Protein AF-A0A520IJJ7-F1 (afdb_monomer_lite)

Radius of gyration: 23.72 Å; chains: 1; bounding box: 60×52×57 Å

Secondary structure (DSSP, 8-state):
-PPPPPHHHHTHHHHHHHHHHHHHHHHHHHHHHHHHHHHHHHTTPPPPPHHHHHTSHHHHHHHHHHHHHHHHHHHHHHHHHHH---TT-SSSPPSSS--GGGSPP---TTS-HHHHH-HHHHHHHHTHHHHHH-

Structure (mmCIF, N/CA/C/O backbone):
data_AF-A0A520IJJ7-F1
#
_entry.id   AF-A0A520IJJ7-F1
#
loop_
_atom_site.group_PDB
_atom_site.id
_atom_site.type_symbol
_atom_site.label_atom_id
_atom_site.label_alt_id
_atom_site.label_comp_id
_atom_site.label_asym_id
_atom_site.label_entity_id
_atom_site.label_seq_id
_atom_site.pdbx_PDB_ins_code
_atom_site.Cartn_x
_atom_site.Cartn_y
_atom_site.Cartn_z
_atom_site.occupancy
_atom_site.B_iso_or_equiv
_atom_site.auth_seq_id
_atom_site.auth_comp_id
_atom_site.auth_asym_id
_atom_site.auth_atom_id
_atom_site.pdbx_PDB_model_num
ATOM 1 N N . MET A 1 1 ? -24.837 33.324 7.121 1.00 51.47 1 MET A N 1
ATOM 2 C CA . MET A 1 1 ? -24.875 32.307 6.044 1.00 51.47 1 MET A CA 1
ATOM 3 C C . MET A 1 1 ? -23.581 31.503 6.112 1.00 51.47 1 MET A C 1
ATOM 5 O O . MET A 1 1 ? -22.522 32.104 5.991 1.00 51.47 1 MET A O 1
ATOM 9 N N . ALA A 1 2 ? -23.630 30.195 6.382 1.00 66.31 2 ALA A N 1
ATOM 10 C CA . ALA A 1 2 ? -22.421 29.367 6.413 1.00 66.31 2 ALA A CA 1
ATOM 11 C C . ALA A 1 2 ? -21.872 29.191 4.986 1.00 66.31 2 ALA A C 1
ATOM 13 O O . ALA A 1 2 ? -22.605 28.798 4.077 1.00 66.31 2 ALA A O 1
ATOM 14 N N . LYS A 1 3 ? -20.593 29.512 4.775 1.00 73.62 3 LYS A N 1
ATOM 15 C CA . LYS A 1 3 ? -19.911 29.368 3.481 1.00 73.62 3 LYS A CA 1
ATOM 16 C C . LYS A 1 3 ? -19.822 27.874 3.139 1.00 73.62 3 LYS A C 1
ATOM 18 O O . LYS A 1 3 ? -19.185 27.124 3.874 1.00 73.62 3 LYS A O 1
ATOM 23 N N . LYS A 1 4 ? -20.462 27.425 2.049 1.00 74.06 4 LYS A N 1
ATOM 24 C CA . LYS A 1 4 ? -20.317 26.040 1.557 1.00 74.06 4 LYS A CA 1
ATOM 25 C C . LYS A 1 4 ? -18.844 25.788 1.229 1.00 74.06 4 LYS A C 1
ATOM 27 O O . LYS A 1 4 ? -18.257 26.527 0.439 1.00 74.06 4 LYS A O 1
ATOM 32 N N . SER A 1 5 ? -18.244 24.766 1.833 1.00 80.50 5 SER A N 1
ATOM 33 C CA . SER A 1 5 ? -16.877 24.366 1.507 1.00 80.50 5 SER A CA 1
ATOM 34 C C . SER A 1 5 ? -16.821 23.701 0.126 1.00 80.50 5 SER A C 1
ATOM 36 O O . SER A 1 5 ? -17.709 22.933 -0.251 1.00 80.50 5 SER A O 1
ATOM 38 N N . SER A 1 6 ? -15.782 24.028 -0.648 1.00 89.69 6 SER A N 1
ATOM 39 C CA . SER A 1 6 ? -15.537 23.455 -1.979 1.00 89.69 6 SER A CA 1
ATOM 40 C C . SER A 1 6 ? -15.275 21.945 -1.893 1.00 89.69 6 SER A C 1
ATOM 42 O O . SER A 1 6 ? -14.729 21.468 -0.897 1.00 89.69 6 SER A O 1
ATOM 44 N N . TYR A 1 7 ? -15.618 21.194 -2.946 1.00 92.25 7 TYR A N 1
ATOM 45 C CA . TYR A 1 7 ? -15.351 19.752 -3.049 1.00 92.25 7 TYR A CA 1
ATOM 46 C C . TYR A 1 7 ? -13.879 19.417 -2.766 1.00 92.25 7 TYR A C 1
ATOM 48 O O . TYR A 1 7 ? -13.597 18.510 -1.990 1.00 92.25 7 TYR A O 1
ATOM 56 N N . PHE A 1 8 ? -12.947 20.197 -3.317 1.00 91.88 8 PHE A N 1
ATOM 57 C CA . PHE A 1 8 ? -11.513 20.003 -3.090 1.00 91.88 8 PHE A CA 1
ATOM 58 C C . PHE A 1 8 ? -11.110 20.202 -1.630 1.00 91.88 8 PHE A C 1
ATOM 60 O O . PHE A 1 8 ? -10.271 19.467 -1.135 1.00 91.88 8 PHE A O 1
ATOM 67 N N . TYR A 1 9 ? -11.727 21.150 -0.920 1.00 92.75 9 TYR A N 1
ATOM 68 C CA . TYR A 1 9 ? -11.439 21.367 0.500 1.00 92.75 9 TYR A CA 1
ATOM 69 C C . TYR A 1 9 ? -11.982 20.227 1.366 1.00 92.75 9 TYR A C 1
ATOM 71 O O . TYR A 1 9 ? -11.328 19.799 2.308 1.00 92.75 9 TYR A O 1
ATOM 79 N N . ARG A 1 10 ? -13.169 19.709 1.029 1.00 94.38 10 ARG A N 1
ATOM 80 C CA . ARG A 1 10 ? -13.799 18.596 1.755 1.00 94.38 10 ARG A CA 1
ATOM 81 C C . ARG A 1 10 ? -13.076 17.265 1.563 1.00 94.38 10 ARG A C 1
ATOM 83 O O . ARG A 1 10 ? -13.136 16.432 2.455 1.00 94.38 10 ARG A O 1
ATOM 90 N N . ASN A 1 11 ? -12.420 17.077 0.419 1.00 94.94 11 ASN A N 1
ATOM 91 C CA . ASN A 1 11 ? -11.721 15.839 0.065 1.00 94.94 11 ASN A CA 1
ATOM 92 C C . ASN A 1 11 ? -10.195 16.017 0.006 1.00 94.94 11 ASN A C 1
ATOM 94 O O . ASN A 1 11 ? -9.499 15.155 -0.526 1.00 94.94 11 ASN A O 1
ATOM 98 N N . SER A 1 12 ? -9.667 17.132 0.519 1.00 95.00 12 SER A N 1
ATOM 99 C CA . SER A 1 12 ? -8.250 17.495 0.387 1.00 95.00 12 SER A CA 1
ATOM 100 C C . SER A 1 12 ? -7.332 16.428 0.969 1.00 95.00 12 SER A C 1
ATOM 102 O O . SER A 1 12 ? -6.353 16.067 0.329 1.00 95.00 12 SER A O 1
ATOM 104 N N . LEU A 1 13 ? -7.687 15.872 2.131 1.00 93.19 13 LEU A N 1
ATOM 105 C CA . LEU A 1 13 ? -6.919 14.821 2.793 1.00 93.19 13 LEU A CA 1
ATOM 106 C C . LEU A 1 13 ? -6.762 13.588 1.891 1.00 93.19 13 LEU A C 1
ATOM 108 O O . LEU A 1 13 ? -5.645 13.178 1.593 1.00 93.19 13 LEU A O 1
ATOM 112 N N . SER A 1 14 ? -7.874 13.044 1.391 1.00 95.25 14 SER A N 1
ATOM 113 C CA . SER A 1 14 ? -7.866 11.877 0.502 1.00 95.25 14 SER A CA 1
ATOM 114 C C . SER A 1 14 ? -7.142 12.156 -0.813 1.00 95.25 14 SER A C 1
ATOM 116 O O . SER A 1 14 ? -6.399 11.301 -1.289 1.00 95.25 14 SER A O 1
ATOM 118 N N . ILE A 1 15 ? -7.323 13.349 -1.388 1.00 96.94 15 ILE A N 1
ATOM 119 C CA . ILE A 1 15 ? -6.637 13.759 -2.620 1.00 96.94 15 ILE A CA 1
ATOM 120 C C . ILE A 1 15 ? -5.125 13.792 -2.400 1.00 96.94 15 ILE A C 1
ATOM 122 O O . ILE A 1 15 ? -4.389 13.226 -3.201 1.00 96.94 15 ILE A O 1
ATOM 126 N N . VAL A 1 16 ? -4.664 14.418 -1.314 1.00 97.81 16 VAL A N 1
ATOM 127 C CA . VAL A 1 16 ? -3.236 14.518 -0.993 1.00 97.81 16 VAL A CA 1
ATOM 128 C C . VAL A 1 16 ? -2.637 13.133 -0.769 1.00 97.81 16 VAL A C 1
ATOM 130 O O . VAL A 1 16 ? -1.625 12.820 -1.388 1.00 97.81 16 VAL A O 1
ATOM 133 N N . PHE A 1 17 ? -3.269 12.274 0.034 1.00 96.69 17 PHE A N 1
ATOM 134 C CA . PHE A 1 17 ? -2.758 10.920 0.267 1.00 96.69 17 PHE A CA 1
ATOM 135 C C . PHE A 1 17 ? -2.756 10.057 -0.997 1.00 96.69 17 PHE A C 1
ATOM 137 O O . PHE A 1 17 ? -1.781 9.355 -1.244 1.00 96.69 17 PHE A O 1
ATOM 144 N N . THR A 1 18 ? -3.792 10.148 -1.835 1.00 96.88 18 THR A N 1
ATOM 145 C CA . THR A 1 18 ? -3.831 9.420 -3.115 1.00 96.88 18 THR A CA 1
ATOM 146 C C . THR A 1 18 ? -2.744 9.922 -4.063 1.00 96.88 18 THR A C 1
ATOM 148 O O . THR A 1 18 ? -2.075 9.126 -4.712 1.00 96.88 18 THR A O 1
ATOM 151 N N . ALA A 1 19 ? -2.531 11.239 -4.130 1.00 97.81 19 ALA A N 1
ATOM 152 C CA . ALA A 1 19 ? -1.479 11.823 -4.952 1.00 97.81 19 ALA A CA 1
ATOM 153 C C . ALA A 1 19 ? -0.089 11.381 -4.478 1.00 97.81 19 ALA A C 1
ATOM 155 O O . ALA A 1 19 ? 0.715 10.942 -5.295 1.00 97.81 19 ALA A O 1
ATOM 156 N N . LEU A 1 20 ? 0.174 11.443 -3.170 1.00 97.81 20 LEU A N 1
ATOM 157 C CA . LEU A 1 20 ? 1.428 10.964 -2.589 1.00 97.81 20 LEU A CA 1
ATOM 158 C C . LEU A 1 20 ? 1.639 9.478 -2.881 1.00 97.81 20 LEU A C 1
ATOM 160 O O . LEU A 1 20 ? 2.706 9.123 -3.362 1.00 97.81 20 LEU A O 1
ATOM 164 N N . PHE A 1 21 ? 0.615 8.646 -2.683 1.00 95.12 21 PHE A N 1
ATOM 165 C CA . PHE A 1 21 ? 0.661 7.216 -2.986 1.00 95.12 21 PHE A CA 1
ATOM 166 C C . PHE A 1 21 ? 1.022 6.935 -4.451 1.00 95.12 21 PHE A C 1
ATOM 168 O O . PHE A 1 21 ? 1.898 6.124 -4.731 1.00 95.12 21 PHE A O 1
ATOM 175 N N . LEU A 1 22 ? 0.383 7.622 -5.402 1.00 97.44 22 LEU A N 1
ATOM 176 C CA . LEU A 1 22 ? 0.682 7.440 -6.824 1.00 97.44 22 LEU A CA 1
ATOM 177 C C . LEU A 1 22 ? 2.100 7.905 -7.175 1.00 97.44 22 LEU A C 1
ATOM 179 O O . LEU A 1 22 ? 2.785 7.243 -7.951 1.00 97.44 22 LEU A O 1
ATOM 183 N N . VAL A 1 23 ? 2.550 9.023 -6.597 1.00 98.06 23 VAL A N 1
ATOM 184 C CA . VAL A 1 23 ? 3.907 9.545 -6.810 1.00 98.06 23 VAL A CA 1
ATOM 185 C C . VAL A 1 23 ? 4.954 8.580 -6.263 1.00 98.06 23 VAL A C 1
ATOM 187 O O . VAL A 1 23 ? 5.926 8.291 -6.959 1.00 98.06 23 VAL A O 1
ATOM 190 N N . THR A 1 24 ? 4.768 8.052 -5.053 1.00 95.88 24 THR A N 1
ATOM 191 C CA . THR A 1 24 ? 5.722 7.116 -4.447 1.00 95.88 24 THR A CA 1
ATOM 192 C C . THR A 1 24 ? 5.721 5.769 -5.159 1.00 95.88 24 THR A C 1
ATOM 194 O O . THR A 1 24 ? 6.796 5.240 -5.432 1.00 95.88 24 THR A O 1
ATOM 197 N N . LEU A 1 25 ? 4.552 5.250 -5.547 1.00 95.62 25 LEU A N 1
ATOM 198 C CA . LEU A 1 25 ? 4.446 4.013 -6.322 1.00 95.62 25 LEU A CA 1
ATOM 199 C C . LEU A 1 25 ? 5.132 4.145 -7.689 1.00 95.62 25 LEU A C 1
ATOM 201 O O . LEU A 1 25 ? 5.847 3.243 -8.124 1.00 95.62 25 LEU A O 1
ATOM 205 N N . PHE A 1 26 ? 4.960 5.287 -8.357 1.00 96.75 26 PHE A N 1
ATOM 206 C CA . PHE A 1 26 ? 5.628 5.563 -9.625 1.00 96.75 26 PHE A CA 1
ATOM 207 C C . PHE A 1 26 ? 7.145 5.721 -9.460 1.00 96.75 26 PHE A C 1
ATOM 209 O O . PHE A 1 26 ? 7.909 5.175 -10.256 1.00 96.75 26 PHE A O 1
ATOM 216 N N . ALA A 1 27 ? 7.593 6.409 -8.406 1.00 96.88 27 ALA A N 1
ATOM 217 C CA . ALA A 1 27 ? 9.011 6.516 -8.081 1.00 96.88 27 ALA A CA 1
ATOM 218 C C . ALA A 1 27 ? 9.634 5.133 -7.826 1.00 96.88 27 ALA A C 1
ATOM 220 O O . ALA A 1 27 ? 10.673 4.833 -8.405 1.00 96.88 27 ALA A O 1
ATOM 221 N N . GLN A 1 28 ? 8.966 4.270 -7.052 1.00 96.31 28 GLN A N 1
ATOM 222 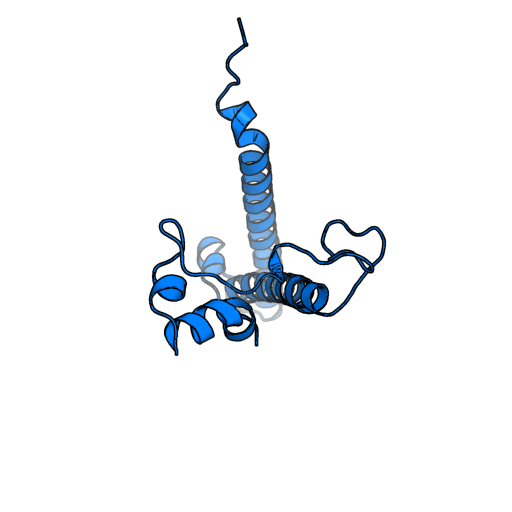C CA . GLN A 1 28 ? 9.375 2.880 -6.822 1.00 96.31 28 GLN A CA 1
ATOM 223 C C . GLN A 1 28 ? 9.451 2.074 -8.125 1.00 96.31 28 GLN A C 1
ATOM 225 O O . GLN A 1 28 ? 10.391 1.306 -8.329 1.00 96.31 28 GLN A O 1
ATOM 230 N N . ALA A 1 29 ? 8.478 2.243 -9.024 1.00 96.62 29 ALA A N 1
ATOM 231 C CA . ALA A 1 29 ? 8.498 1.573 -10.319 1.00 96.62 29 ALA A CA 1
ATOM 232 C C . ALA A 1 29 ? 9.715 1.992 -11.158 1.00 96.62 29 ALA A C 1
ATOM 234 O O . ALA A 1 29 ? 10.373 1.136 -11.742 1.00 96.62 29 ALA A O 1
ATOM 235 N N . ILE A 1 30 ? 10.040 3.289 -11.196 1.00 97.12 30 ILE A N 1
ATOM 236 C CA . ILE A 1 30 ? 11.201 3.809 -11.933 1.00 97.12 30 ILE A CA 1
ATOM 237 C C . ILE A 1 30 ? 12.511 3.313 -11.322 1.00 97.12 30 ILE A C 1
ATOM 239 O O . ILE A 1 30 ? 13.370 2.811 -12.046 1.00 97.12 30 ILE A O 1
ATOM 243 N N . THR A 1 31 ? 12.686 3.450 -10.006 1.00 96.50 31 THR A N 1
ATOM 244 C CA . THR A 1 31 ? 13.934 3.051 -9.342 1.00 96.50 31 THR A CA 1
ATOM 245 C C . THR A 1 31 ? 14.154 1.548 -9.442 1.00 96.50 31 THR A C 1
ATOM 247 O O . THR A 1 31 ? 15.249 1.117 -9.792 1.00 96.50 31 THR A O 1
ATOM 250 N N . GLY A 1 32 ? 13.103 0.751 -9.236 1.00 95.69 32 GLY A N 1
ATOM 251 C CA . GLY A 1 32 ? 13.158 -0.695 -9.406 1.00 95.69 32 GLY A CA 1
ATOM 252 C C . GLY A 1 32 ? 13.445 -1.111 -10.850 1.00 95.69 32 GLY A C 1
ATOM 253 O O . GLY A 1 32 ? 14.229 -2.027 -11.072 1.00 95.69 32 GLY A O 1
ATOM 254 N N . TRP A 1 33 ? 12.880 -0.411 -11.840 1.00 96.94 33 TRP A N 1
ATOM 255 C CA . TRP A 1 33 ? 13.167 -0.666 -13.254 1.00 96.94 33 TRP A CA 1
ATOM 256 C C . TRP A 1 33 ? 14.638 -0.409 -13.597 1.00 96.94 33 TRP A C 1
ATOM 258 O O . TRP A 1 33 ? 15.277 -1.240 -14.244 1.00 96.94 33 TRP A O 1
ATOM 268 N N . HIS A 1 34 ? 15.191 0.717 -13.137 1.00 95.94 34 HIS A N 1
ATOM 269 C CA . HIS A 1 34 ? 16.604 1.042 -13.332 1.00 95.94 34 HIS A CA 1
ATOM 270 C C . HIS A 1 34 ? 17.532 0.037 -12.652 1.00 95.94 34 HIS A C 1
ATOM 272 O O . HIS A 1 34 ? 18.517 -0.379 -13.263 1.00 95.94 34 HIS A O 1
ATOM 278 N N . GLN A 1 35 ? 17.208 -0.373 -11.425 1.00 95.00 35 GLN A N 1
ATOM 279 C CA . GLN A 1 35 ? 17.982 -1.373 -10.695 1.00 95.00 35 GLN A CA 1
ATOM 280 C C . GLN A 1 35 ? 17.964 -2.717 -11.430 1.00 95.00 35 GLN A C 1
ATOM 282 O O . GLN A 1 35 ? 19.016 -3.257 -11.760 1.00 95.00 35 GLN A O 1
ATOM 287 N N . HIS A 1 36 ? 16.774 -3.197 -11.793 1.00 94.62 36 HIS A N 1
ATOM 288 C CA . HIS A 1 36 ? 16.604 -4.468 -12.490 1.00 94.62 36 HIS A CA 1
ATOM 289 C C . HIS A 1 36 ? 17.342 -4.501 -13.835 1.00 94.62 36 HIS A C 1
ATOM 291 O O . HIS A 1 36 ? 18.013 -5.475 -14.163 1.00 94.62 36 HIS A O 1
ATOM 297 N N . ASN A 1 37 ? 17.267 -3.422 -14.620 1.00 95.25 37 ASN A N 1
ATOM 298 C CA . ASN A 1 37 ? 17.975 -3.354 -15.897 1.00 95.25 37 ASN A CA 1
ATOM 299 C C . ASN A 1 37 ? 19.497 -3.239 -15.740 1.00 95.25 37 ASN A C 1
ATOM 301 O O . ASN A 1 37 ? 20.215 -3.751 -16.600 1.00 95.25 37 ASN A O 1
ATOM 305 N N . SER A 1 38 ? 19.983 -2.601 -14.671 1.00 94.06 38 SER A N 1
ATOM 306 C CA . SER A 1 38 ? 21.417 -2.570 -14.349 1.00 94.06 38 SER A CA 1
ATOM 307 C C . SER A 1 38 ? 21.931 -3.981 -14.054 1.00 94.06 38 SER A C 1
ATOM 309 O O . SER A 1 38 ? 22.917 -4.411 -14.646 1.00 94.06 38 SER A O 1
ATOM 311 N N . GLU A 1 39 ? 21.196 -4.754 -13.252 1.00 93.56 39 GLU A N 1
ATOM 312 C CA . GLU A 1 39 ? 21.523 -6.155 -12.951 1.00 93.56 39 GLU A CA 1
ATOM 313 C C . GLU A 1 39 ? 21.482 -7.042 -14.205 1.00 93.56 39 GLU A C 1
ATOM 315 O O . GLU A 1 39 ? 22.391 -7.836 -14.446 1.00 93.56 39 GLU A O 1
ATOM 320 N N . MET A 1 40 ? 20.465 -6.884 -15.062 1.00 93.06 40 MET A N 1
ATOM 321 C CA . MET A 1 40 ? 20.404 -7.617 -16.333 1.00 93.06 40 MET A CA 1
ATOM 322 C C . MET A 1 40 ? 21.582 -7.270 -17.249 1.00 93.06 40 MET A C 1
ATOM 324 O O . MET A 1 40 ? 22.094 -8.147 -17.943 1.00 93.06 40 MET A O 1
ATOM 328 N N . GLN A 1 41 ? 22.041 -6.016 -17.244 1.00 93.31 41 GLN A N 1
ATOM 329 C CA . GLN A 1 41 ? 23.196 -5.594 -18.031 1.00 93.31 41 GLN A CA 1
ATOM 330 C C . GLN A 1 41 ? 24.495 -6.246 -17.542 1.00 93.31 41 GLN A C 1
ATOM 332 O O . GLN A 1 41 ? 25.287 -6.699 -18.369 1.00 93.31 41 GLN A O 1
ATOM 337 N N . GLU A 1 42 ? 24.698 -6.337 -16.227 1.00 94.06 42 GLU A N 1
ATOM 338 C CA . GLU A 1 42 ? 25.846 -7.032 -15.628 1.00 94.06 42 GLU A CA 1
ATOM 339 C C . GLU A 1 42 ? 25.858 -8.528 -15.971 1.00 94.06 42 GLU A C 1
ATOM 341 O O . GLU A 1 42 ? 26.916 -9.109 -16.211 1.00 94.06 42 GLU A O 1
ATOM 346 N N . LEU A 1 43 ? 24.676 -9.138 -16.074 1.00 93.94 43 LEU A N 1
ATOM 347 C CA . LEU A 1 43 ? 24.492 -10.537 -16.466 1.00 93.94 43 LEU A CA 1
ATOM 348 C C . LEU A 1 43 ? 24.486 -10.763 -17.991 1.00 93.94 43 LEU A C 1
ATOM 350 O O . LEU A 1 43 ? 24.249 -11.887 -18.435 1.00 93.94 43 LEU A O 1
ATOM 354 N N . ALA A 1 44 ? 24.726 -9.721 -18.799 1.00 92.00 44 ALA A N 1
ATOM 355 C CA . ALA A 1 44 ? 24.616 -9.745 -20.263 1.00 92.00 44 ALA A CA 1
ATOM 356 C C . ALA A 1 44 ? 23.254 -10.268 -20.784 1.00 92.00 44 ALA A C 1
ATOM 358 O O . ALA A 1 44 ? 23.164 -10.855 -21.865 1.00 92.00 44 ALA A O 1
ATOM 359 N N . ALA A 1 45 ? 22.188 -10.047 -20.013 1.00 91.31 45 ALA A N 1
ATOM 360 C CA . ALA A 1 45 ? 20.818 -10.431 -20.320 1.00 91.31 45 ALA A CA 1
ATOM 361 C C . ALA A 1 45 ? 20.034 -9.293 -21.002 1.00 91.31 45 ALA A C 1
ATOM 363 O O . ALA A 1 45 ? 20.425 -8.123 -20.993 1.00 91.31 45 ALA A O 1
ATOM 364 N N . ALA A 1 46 ? 18.898 -9.641 -21.613 1.00 90.00 46 ALA A N 1
ATOM 365 C CA . ALA A 1 46 ? 18.021 -8.666 -22.252 1.00 90.00 46 ALA A CA 1
ATOM 366 C C . ALA A 1 46 ? 17.319 -7.783 -21.206 1.00 90.00 46 ALA A C 1
ATOM 368 O O . ALA A 1 46 ? 16.708 -8.281 -20.263 1.00 90.00 46 ALA A O 1
ATOM 369 N N . GLN A 1 47 ? 17.374 -6.468 -21.410 1.00 93.19 47 GLN A N 1
ATOM 370 C CA . GLN A 1 47 ? 16.697 -5.490 -20.561 1.00 93.19 47 GLN A CA 1
ATOM 371 C C . GLN A 1 47 ? 15.191 -5.465 -20.830 1.00 93.19 47 GLN A C 1
ATOM 373 O O . GLN A 1 47 ? 14.733 -5.681 -21.956 1.00 93.19 47 GLN A O 1
ATOM 378 N N . LEU A 1 48 ? 14.415 -5.129 -19.801 1.00 93.81 48 LEU A N 1
ATOM 379 C CA . LEU A 1 48 ? 12.976 -4.947 -19.931 1.00 93.81 48 LEU A CA 1
ATOM 380 C C . LEU A 1 48 ? 12.641 -3.496 -20.271 1.00 93.81 48 LEU A C 1
ATOM 382 O O . LEU A 1 48 ? 13.244 -2.549 -19.758 1.00 93.81 48 LEU A O 1
ATOM 386 N N . SER A 1 49 ? 11.614 -3.314 -21.100 1.00 94.94 49 SER A N 1
ATOM 387 C CA . SER A 1 49 ? 10.959 -2.013 -21.237 1.00 94.94 49 SER A CA 1
ATOM 388 C C . SER A 1 49 ? 10.204 -1.660 -19.948 1.00 94.94 49 SER A C 1
ATOM 390 O O . SER A 1 49 ? 9.807 -2.553 -19.197 1.00 94.94 49 SER A O 1
ATOM 392 N N . PHE A 1 50 ? 9.965 -0.371 -19.697 1.00 94.31 50 PHE A N 1
ATOM 393 C CA . PHE A 1 50 ? 9.260 0.070 -18.488 1.00 94.31 50 PHE A CA 1
ATOM 394 C C . PHE A 1 50 ? 7.858 -0.555 -18.356 1.00 94.31 50 PHE A C 1
ATOM 396 O O . PHE A 1 50 ? 7.484 -1.020 -17.282 1.00 94.31 50 PHE A O 1
ATOM 403 N N . SER A 1 51 ? 7.095 -0.647 -19.451 1.00 94.81 51 SER A N 1
ATOM 404 C CA . SER A 1 51 ? 5.763 -1.269 -19.432 1.00 94.81 51 SER A CA 1
ATOM 405 C C . SER A 1 51 ? 5.822 -2.772 -19.146 1.00 94.81 51 SER A C 1
ATOM 407 O O . SER A 1 51 ? 4.998 -3.280 -18.389 1.00 94.81 51 SER A O 1
ATOM 409 N N . SER A 1 52 ? 6.816 -3.478 -19.696 1.00 94.12 52 SER A N 1
ATOM 410 C CA . SER A 1 52 ? 7.052 -4.897 -19.397 1.00 94.12 52 SER A CA 1
ATOM 411 C C . SER A 1 52 ? 7.462 -5.111 -17.938 1.00 94.12 52 SER A C 1
ATOM 413 O O . SER A 1 52 ? 7.019 -6.070 -17.312 1.00 94.12 52 SER A O 1
ATOM 415 N N . TYR A 1 53 ? 8.265 -4.202 -17.378 1.00 95.69 53 TYR A N 1
ATOM 416 C CA . TYR A 1 53 ? 8.705 -4.261 -15.986 1.00 95.69 53 TYR A CA 1
ATOM 417 C C . TYR A 1 53 ? 7.543 -4.138 -14.990 1.00 95.69 53 TYR A C 1
ATOM 419 O O . TYR A 1 53 ? 7.522 -4.866 -14.000 1.00 95.69 53 TYR A O 1
ATOM 427 N N . LEU A 1 54 ? 6.531 -3.309 -15.270 1.00 94.69 54 LEU A N 1
ATOM 428 C CA . LEU A 1 54 ? 5.347 -3.175 -14.404 1.00 94.69 54 LEU A CA 1
ATOM 429 C C . LEU A 1 54 ? 4.540 -4.474 -14.246 1.00 94.69 54 LEU A C 1
ATOM 431 O O . LEU A 1 54 ? 3.810 -4.625 -13.274 1.00 94.69 54 LEU A O 1
ATOM 435 N N . SER A 1 55 ? 4.655 -5.408 -15.193 1.00 94.81 55 SER A N 1
ATOM 436 C CA . SER A 1 55 ? 4.024 -6.737 -15.111 1.00 94.81 55 SER A CA 1
ATOM 437 C C . SER A 1 55 ? 5.017 -7.840 -14.722 1.00 94.81 55 SER A C 1
ATOM 439 O O . SER A 1 55 ? 4.686 -9.022 -14.795 1.00 94.81 55 SER A O 1
ATOM 441 N N . SER A 1 56 ? 6.245 -7.475 -14.346 1.00 94.25 56 SER A N 1
ATOM 442 C CA . SER A 1 56 ? 7.280 -8.428 -13.948 1.00 94.25 56 SER A CA 1
ATOM 443 C C . SER A 1 56 ? 7.065 -8.931 -12.521 1.00 94.25 56 SER A C 1
ATOM 445 O O . SER A 1 56 ? 6.540 -8.218 -11.662 1.00 94.25 56 SER A O 1
ATOM 447 N N . GLY A 1 57 ? 7.552 -10.146 -12.250 1.00 93.19 57 GLY A N 1
ATOM 448 C CA . GLY A 1 57 ? 7.586 -10.689 -10.893 1.00 93.19 57 GLY A CA 1
ATOM 449 C C . GLY A 1 57 ? 8.388 -9.808 -9.935 1.00 93.19 57 GLY A C 1
ATOM 450 O O . GLY A 1 57 ? 7.964 -9.620 -8.807 1.00 93.19 57 GLY A O 1
ATOM 451 N N . HIS A 1 58 ? 9.476 -9.183 -10.400 1.00 93.94 58 HIS A N 1
ATOM 452 C CA . HIS A 1 58 ? 10.301 -8.294 -9.578 1.00 93.94 58 HIS A CA 1
ATOM 453 C C . HIS A 1 58 ? 9.506 -7.099 -9.029 1.00 93.94 58 HIS A C 1
ATOM 455 O O . HIS A 1 58 ? 9.506 -6.850 -7.826 1.00 93.94 58 HIS A O 1
ATOM 461 N N . PHE A 1 59 ? 8.779 -6.382 -9.894 1.00 95.62 59 PHE A N 1
AT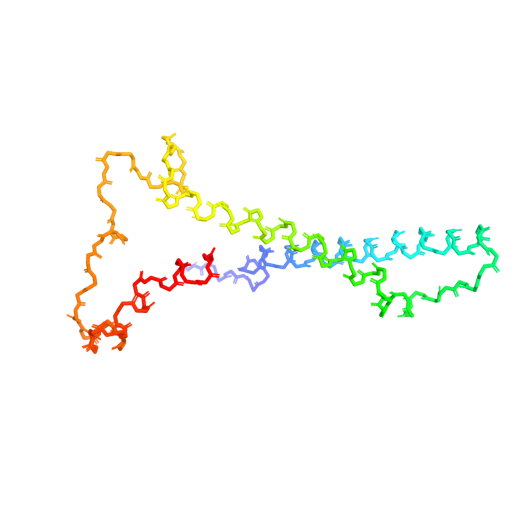OM 462 C CA . PHE A 1 59 ? 7.964 -5.243 -9.462 1.00 95.62 59 PHE A CA 1
ATOM 463 C C . PHE A 1 59 ? 6.798 -5.667 -8.560 1.00 95.62 59 PHE A C 1
ATOM 465 O O . PHE A 1 59 ? 6.535 -5.019 -7.543 1.00 95.62 59 PHE A O 1
ATOM 472 N N . ILE A 1 60 ? 6.099 -6.746 -8.932 1.00 94.50 60 ILE A N 1
ATOM 473 C CA . ILE A 1 60 ? 4.958 -7.259 -8.168 1.00 94.50 60 ILE A CA 1
ATOM 474 C C . ILE A 1 60 ? 5.426 -7.700 -6.780 1.00 94.50 60 ILE A C 1
ATOM 476 O O . ILE A 1 60 ? 4.877 -7.218 -5.796 1.00 94.50 60 ILE A O 1
ATOM 480 N N . SER A 1 61 ? 6.469 -8.527 -6.685 1.00 94.38 61 SER A N 1
ATOM 481 C CA . SER A 1 61 ? 7.034 -8.973 -5.409 1.00 94.38 61 SER A CA 1
ATOM 482 C C . SER A 1 61 ? 7.470 -7.799 -4.543 1.00 94.38 61 SER A C 1
ATOM 484 O O . SER A 1 61 ? 6.978 -7.686 -3.431 1.00 94.38 61 SER A O 1
ATOM 486 N N . ALA A 1 62 ? 8.265 -6.858 -5.061 1.00 93.56 62 ALA A N 1
ATOM 487 C CA . ALA A 1 62 ? 8.707 -5.700 -4.276 1.00 93.56 62 ALA A CA 1
ATOM 488 C C . ALA A 1 62 ? 7.532 -4.851 -3.744 1.00 93.56 62 ALA A C 1
ATOM 490 O O . ALA A 1 62 ? 7.565 -4.344 -2.623 1.00 93.56 62 ALA A O 1
ATOM 491 N N . THR A 1 63 ? 6.465 -4.707 -4.537 1.00 93.81 63 THR A N 1
ATOM 492 C CA . THR A 1 63 ? 5.258 -3.975 -4.122 1.00 93.81 63 THR A CA 1
ATOM 493 C C . THR A 1 63 ? 4.467 -4.746 -3.067 1.00 93.81 63 THR A C 1
ATOM 495 O O . THR A 1 63 ? 4.032 -4.161 -2.076 1.00 93.81 63 THR A O 1
ATOM 498 N N . PHE A 1 64 ? 4.290 -6.055 -3.256 1.00 93.31 64 PHE A N 1
ATOM 499 C CA . PHE A 1 64 ? 3.565 -6.902 -2.314 1.00 93.31 64 PHE A CA 1
ATOM 500 C C . PHE A 1 64 ? 4.329 -7.124 -1.014 1.00 93.31 64 PHE A C 1
ATOM 502 O O . PHE A 1 64 ? 3.689 -7.131 0.022 1.00 93.31 64 PHE A O 1
ATOM 509 N N . GLU A 1 65 ? 5.654 -7.222 -1.032 1.00 92.81 65 GLU A N 1
ATOM 510 C CA . GLU A 1 65 ? 6.484 -7.299 0.176 1.00 92.81 65 GLU A CA 1
ATOM 511 C C . GLU A 1 65 ? 6.349 -6.025 1.018 1.00 92.81 65 GLU A C 1
ATOM 513 O O . GLU A 1 65 ? 6.166 -6.091 2.235 1.00 92.81 65 GLU A O 1
ATOM 518 N N . ASN A 1 66 ? 6.355 -4.850 0.374 1.00 91.06 66 ASN A N 1
ATOM 519 C CA . ASN A 1 66 ? 6.083 -3.593 1.067 1.00 91.06 66 ASN A CA 1
ATOM 520 C C . ASN A 1 66 ? 4.681 -3.607 1.700 1.00 91.06 66 ASN A C 1
ATOM 522 O O . ASN A 1 66 ? 4.535 -3.318 2.887 1.00 91.06 66 ASN A O 1
ATOM 526 N N . PHE A 1 67 ? 3.663 -4.024 0.948 1.00 90.38 67 PHE A N 1
ATOM 527 C CA . PHE A 1 67 ? 2.287 -4.079 1.446 1.00 90.38 67 PHE A CA 1
ATOM 528 C C . PHE A 1 67 ? 2.090 -5.134 2.534 1.00 90.38 67 PHE A C 1
ATOM 530 O O . PHE A 1 67 ? 1.354 -4.890 3.484 1.00 90.38 67 PHE A O 1
ATOM 537 N N . GLU A 1 68 ? 2.736 -6.289 2.414 1.00 91.88 68 GLU A N 1
ATOM 538 C CA . GLU A 1 68 ? 2.714 -7.365 3.398 1.00 91.88 68 GLU A CA 1
ATOM 539 C C . GLU A 1 68 ? 3.298 -6.873 4.719 1.00 91.88 68 GLU A C 1
ATOM 541 O O . GLU A 1 68 ? 2.686 -7.079 5.765 1.00 91.88 68 GLU A O 1
ATOM 546 N N . SER A 1 69 ? 4.427 -6.157 4.674 1.00 89.31 69 SER A N 1
ATOM 547 C CA . SER A 1 69 ? 5.059 -5.604 5.873 1.00 89.31 69 SER A CA 1
ATOM 548 C C . SER A 1 69 ? 4.175 -4.575 6.586 1.00 89.31 69 SER A C 1
ATOM 550 O O . SER A 1 69 ? 3.989 -4.666 7.800 1.00 89.31 69 SER A O 1
ATOM 552 N N . GLU A 1 70 ? 3.556 -3.656 5.843 1.00 90.44 70 GLU A N 1
ATOM 553 C CA . GLU A 1 70 ? 2.654 -2.638 6.394 1.00 90.44 70 GLU A CA 1
ATOM 554 C C . GLU A 1 70 ? 1.343 -3.257 6.899 1.00 90.44 70 GLU A C 1
ATOM 556 O O . GLU A 1 70 ? 0.850 -2.919 7.978 1.00 90.44 70 GLU A O 1
ATOM 561 N N . PHE A 1 71 ? 0.787 -4.222 6.163 1.00 87.44 71 PHE A N 1
ATOM 562 C CA . PHE A 1 71 ? -0.402 -4.953 6.587 1.00 87.44 71 PHE A CA 1
ATOM 563 C C . PHE A 1 71 ? -0.136 -5.738 7.870 1.00 87.44 71 PHE A C 1
ATOM 565 O O . PHE A 1 71 ? -0.926 -5.647 8.809 1.00 87.44 71 PHE A O 1
ATOM 572 N N . LEU A 1 72 ? 0.982 -6.465 7.942 1.00 87.38 72 LEU A N 1
ATOM 573 C CA . LEU A 1 72 ? 1.372 -7.208 9.134 1.00 87.38 72 LEU A CA 1
ATOM 574 C C . LEU A 1 72 ? 1.602 -6.260 10.313 1.00 87.38 72 LEU A C 1
ATOM 576 O O . LEU A 1 72 ? 1.107 -6.522 11.407 1.00 87.38 72 LEU A O 1
ATOM 580 N N . GLN A 1 73 ? 2.282 -5.133 10.091 1.00 91.50 73 GLN A N 1
ATOM 581 C CA . GLN A 1 73 ? 2.499 -4.106 11.107 1.00 91.50 73 GLN A CA 1
ATOM 582 C C . GLN A 1 73 ? 1.175 -3.577 11.664 1.00 91.50 73 GLN A C 1
ATOM 584 O O . GLN A 1 73 ? 1.010 -3.514 12.886 1.00 91.50 73 GLN A O 1
ATOM 589 N N . MET A 1 74 ? 0.224 -3.211 10.801 1.00 90.19 74 MET A N 1
ATOM 590 C CA . MET A 1 74 ? -1.066 -2.671 11.231 1.00 90.19 74 MET A CA 1
ATOM 591 C C . MET A 1 74 ? -1.962 -3.744 11.861 1.00 90.19 74 MET A C 1
ATOM 593 O O . MET A 1 74 ? -2.615 -3.484 12.871 1.00 90.19 74 MET A O 1
ATOM 597 N N . ALA A 1 75 ? -1.964 -4.966 11.326 1.00 86.12 75 ALA A N 1
ATOM 598 C CA . ALA A 1 75 ? -2.674 -6.100 11.910 1.00 86.12 75 ALA A CA 1
ATOM 599 C C . ALA A 1 75 ? -2.147 -6.411 13.316 1.00 86.12 75 ALA A C 1
ATOM 601 O O . ALA A 1 75 ? -2.926 -6.496 14.265 1.00 86.12 75 ALA A O 1
ATOM 602 N N . MET A 1 76 ? -0.822 -6.491 13.478 1.00 88.62 76 MET A N 1
ATOM 603 C CA . MET A 1 76 ? -0.189 -6.632 14.786 1.00 88.62 76 MET A CA 1
ATOM 604 C C . MET A 1 76 ? -0.550 -5.468 15.700 1.00 88.62 76 MET A C 1
ATOM 606 O O . MET A 1 76 ? -0.883 -5.702 16.855 1.00 88.62 76 MET A O 1
ATOM 610 N N . TYR A 1 77 ? -0.529 -4.229 15.205 1.00 89.31 77 TYR A N 1
ATOM 611 C CA . TYR A 1 77 ? -0.907 -3.063 15.997 1.00 89.31 77 TYR A CA 1
ATOM 612 C C . TYR A 1 77 ? -2.336 -3.187 16.541 1.00 89.31 77 TYR A C 1
ATOM 614 O O . TYR A 1 77 ? -2.530 -3.071 17.747 1.00 89.31 77 TYR A O 1
ATOM 622 N N . VAL A 1 78 ? -3.314 -3.517 15.691 1.00 86.75 78 VAL A N 1
ATOM 623 C CA . VAL A 1 78 ? -4.720 -3.703 16.088 1.00 86.75 78 VAL A CA 1
ATOM 624 C C . VAL A 1 78 ? -4.885 -4.871 17.061 1.00 86.75 78 VAL A C 1
ATOM 626 O O . VAL A 1 78 ? -5.540 -4.725 18.089 1.00 86.75 78 VAL A O 1
ATOM 629 N N . VAL A 1 79 ? -4.295 -6.035 16.775 1.00 85.62 79 VAL A N 1
ATOM 630 C CA . VAL A 1 79 ? -4.409 -7.216 17.648 1.00 85.62 79 VAL A CA 1
ATOM 631 C C . VAL A 1 79 ? -3.755 -6.947 19.001 1.00 85.62 79 VAL A C 1
ATOM 633 O O . VAL A 1 79 ? -4.347 -7.217 20.046 1.00 85.62 79 VAL A O 1
ATOM 636 N N . LEU A 1 80 ? -2.554 -6.368 19.013 1.00 87.50 80 LEU A N 1
ATOM 637 C CA . LEU A 1 80 ? -1.845 -6.052 20.245 1.00 87.50 80 LEU A CA 1
ATOM 638 C C . LEU A 1 80 ? -2.576 -4.988 21.063 1.00 87.50 80 LEU A C 1
ATOM 640 O O . LEU A 1 80 ? -2.610 -5.131 22.279 1.00 87.50 80 LEU A O 1
ATOM 644 N N . THR A 1 81 ? -3.214 -3.977 20.464 1.00 86.44 81 THR A N 1
ATOM 645 C CA . THR A 1 81 ? -3.998 -2.985 21.228 1.00 86.44 81 THR A CA 1
ATOM 646 C C . THR A 1 81 ? -5.275 -3.572 21.841 1.00 86.44 81 THR A C 1
ATOM 648 O O . THR A 1 81 ? -5.779 -3.031 22.830 1.00 86.44 81 THR A O 1
ATOM 651 N N . VAL A 1 82 ? -5.765 -4.731 21.371 1.00 82.62 82 VAL A N 1
ATOM 652 C CA . VAL A 1 82 ? -6.824 -5.481 22.075 1.00 82.62 82 VAL A CA 1
ATOM 653 C C . VAL A 1 82 ? -6.333 -5.999 23.427 1.00 82.62 82 VAL A C 1
ATOM 655 O O . VAL A 1 82 ? -7.064 -5.886 24.419 1.00 82.62 82 VAL A O 1
ATOM 658 N N . PHE A 1 83 ? -5.101 -6.508 23.503 1.00 82.69 83 PHE A N 1
ATOM 659 C CA . PHE A 1 83 ? -4.568 -7.185 24.695 1.00 82.69 83 PHE A CA 1
ATOM 660 C C . PHE A 1 83 ? -3.689 -6.295 25.582 1.00 82.69 83 PHE A C 1
ATOM 662 O O . PHE A 1 83 ? -3.745 -6.395 26.807 1.00 82.69 83 PHE A O 1
ATOM 669 N N . LEU A 1 84 ? -2.896 -5.411 24.984 1.00 86.94 84 LEU A N 1
ATOM 670 C CA . LEU A 1 84 ? -1.975 -4.507 25.663 1.00 86.94 84 LEU A CA 1
ATOM 671 C C . LEU A 1 84 ? -2.662 -3.175 25.977 1.00 86.94 84 LEU A C 1
ATOM 673 O O . LEU A 1 84 ? -3.565 -2.724 25.270 1.00 86.94 84 LEU A O 1
ATOM 677 N N . ARG A 1 85 ? -2.243 -2.537 27.073 1.00 87.94 85 ARG A N 1
ATOM 678 C CA . ARG A 1 85 ? -2.750 -1.227 27.498 1.00 87.94 85 ARG A CA 1
ATOM 679 C C . ARG A 1 85 ? -1.593 -0.254 27.673 1.00 87.94 85 ARG A C 1
ATOM 681 O O . ARG A 1 85 ? -0.636 -0.564 28.376 1.00 87.94 85 ARG A O 1
ATOM 688 N N . GLN A 1 86 ? -1.710 0.936 27.090 1.00 85.44 86 GLN A N 1
ATOM 689 C CA . GLN A 1 86 ? -0.744 2.023 27.241 1.00 85.44 86 GLN A CA 1
ATOM 690 C C . GLN A 1 86 ? -1.443 3.302 27.714 1.00 85.44 86 GLN A C 1
ATOM 692 O O . GLN A 1 86 ? -2.291 3.864 27.021 1.00 85.44 86 GLN A O 1
ATOM 697 N N . LYS A 1 87 ? -1.065 3.793 28.903 1.00 85.75 87 LYS A N 1
ATOM 698 C CA . LYS A 1 87 ? -1.611 5.034 29.471 1.00 85.75 87 LYS A CA 1
ATOM 699 C C . LYS A 1 87 ? -1.280 6.225 28.561 1.00 85.75 87 LYS A C 1
ATOM 701 O O . LYS A 1 87 ? -0.110 6.492 28.310 1.00 85.75 87 LYS A O 1
ATOM 706 N N . GLY A 1 88 ? -2.308 6.952 28.120 1.00 82.00 88 GLY A N 1
ATOM 707 C CA . GLY A 1 88 ? -2.167 8.151 27.282 1.00 82.00 88 GLY A CA 1
ATOM 708 C C . GLY A 1 88 ? -2.166 7.902 25.769 1.00 82.00 88 GLY A C 1
ATOM 709 O O . GLY A 1 88 ? -2.038 8.864 25.020 1.00 82.00 88 GLY A O 1
ATOM 710 N N . SER A 1 89 ? -2.331 6.657 25.311 1.00 83.75 89 SER A N 1
ATOM 711 C CA . SER A 1 89 ? -2.555 6.366 23.889 1.00 83.75 89 SER A CA 1
ATOM 712 C C . SER A 1 89 ? -4.036 6.524 23.537 1.00 83.75 89 SER A C 1
ATOM 714 O O . SER A 1 89 ? -4.893 6.042 24.275 1.00 83.75 89 SER A O 1
ATOM 716 N N . ALA A 1 90 ? -4.331 7.188 22.416 1.00 81.25 90 ALA A N 1
ATOM 717 C CA . ALA A 1 90 ? -5.691 7.304 21.884 1.00 81.25 90 ALA A CA 1
ATOM 718 C C . ALA A 1 90 ? -6.208 5.980 21.289 1.00 81.25 90 ALA A C 1
ATOM 720 O O . ALA A 1 90 ? -7.412 5.755 21.259 1.00 81.25 90 ALA A O 1
ATOM 721 N N . GLU A 1 91 ? -5.291 5.105 20.867 1.00 82.38 91 GLU A N 1
ATOM 722 C CA . GLU A 1 91 ? -5.582 3.829 20.198 1.00 82.38 91 GLU A CA 1
ATOM 723 C C . GLU A 1 91 ? -5.600 2.636 21.172 1.00 82.38 91 GLU A C 1
ATOM 725 O O . GLU A 1 91 ? -5.987 1.525 20.818 1.00 82.38 91 GLU A O 1
ATOM 730 N N . SER A 1 92 ? -5.156 2.844 22.416 1.00 80.81 92 SER A N 1
ATOM 731 C CA . SER A 1 92 ? -5.256 1.851 23.488 1.00 80.81 92 SER A CA 1
ATOM 732 C C . SER A 1 92 ? -6.524 2.089 24.288 1.00 80.81 92 SER A C 1
ATOM 734 O O . SER A 1 92 ? -6.801 3.221 24.685 1.00 80.81 92 SER A O 1
ATOM 736 N N . LYS A 1 93 ? -7.200 1.006 24.683 1.00 78.69 93 LYS A N 1
ATOM 737 C CA . LYS A 1 93 ? -8.256 1.110 25.693 1.00 78.69 93 LYS A CA 1
ATOM 738 C C . LYS A 1 93 ? -7.717 1.717 26.988 1.00 78.69 93 LYS A C 1
ATOM 740 O O . LYS A 1 93 ? -6.543 1.520 27.343 1.00 78.69 93 LYS A O 1
ATOM 745 N N . LYS A 1 94 ? -8.581 2.420 27.718 1.00 81.19 94 LYS A N 1
ATOM 746 C CA . LYS A 1 94 ? -8.242 2.970 29.039 1.00 81.19 94 LYS A CA 1
ATOM 747 C C . LYS A 1 94 ? -7.884 1.855 30.027 1.00 81.19 94 LYS A C 1
ATOM 749 O O . LYS A 1 94 ? -8.458 0.772 30.006 1.00 81.19 94 LYS A O 1
ATOM 754 N N . VAL A 1 95 ? -6.919 2.132 30.906 1.00 79.19 95 VAL A N 1
ATOM 755 C CA . VAL A 1 95 ? -6.387 1.145 31.867 1.00 79.19 95 VAL A CA 1
ATOM 756 C C . VAL A 1 95 ? -7.382 0.862 33.000 1.00 79.19 95 VAL A C 1
ATOM 758 O O . VAL A 1 95 ? -7.439 -0.247 33.515 1.00 79.19 95 VAL A O 1
ATOM 761 N N . ASP A 1 96 ? -8.168 1.864 33.385 1.00 80.12 96 ASP A N 1
ATOM 762 C CA . ASP A 1 96 ? -8.981 1.898 34.603 1.00 80.12 96 ASP A CA 1
ATOM 763 C C . ASP A 1 96 ? -10.492 2.037 34.341 1.00 80.12 96 ASP A C 1
ATOM 765 O O . ASP A 1 96 ? -11.274 2.182 35.280 1.00 80.12 96 ASP A O 1
ATOM 769 N N . GLN A 1 97 ? -10.932 1.986 33.078 1.00 75.50 97 GLN A N 1
ATOM 770 C CA . GLN A 1 97 ? -12.334 2.190 32.697 1.00 75.50 97 GLN A CA 1
ATOM 771 C C . GLN A 1 97 ? -12.827 1.072 31.776 1.00 75.50 97 GLN A C 1
ATOM 773 O O . GLN A 1 97 ? -12.101 0.608 30.902 1.00 75.50 97 GLN A O 1
ATOM 778 N N . LYS A 1 98 ? -14.087 0.658 31.960 1.00 71.31 98 LYS A N 1
ATOM 779 C CA . LYS A 1 98 ? -14.766 -0.261 31.036 1.00 71.31 98 LYS A CA 1
ATOM 780 C C . LYS A 1 98 ? -15.218 0.504 29.798 1.00 71.31 98 LYS A C 1
ATOM 782 O O . LYS A 1 98 ? -15.873 1.538 29.930 1.00 71.31 98 LYS A O 1
ATOM 787 N N . GLU A 1 99 ? -14.913 -0.023 28.620 1.00 69.94 99 GLU A N 1
ATOM 788 C CA . GLU A 1 99 ? -15.304 0.595 27.356 1.00 69.94 99 GLU A CA 1
ATOM 789 C C . GLU A 1 99 ? -16.596 0.006 26.792 1.00 69.94 99 GLU A C 1
ATOM 791 O O . GLU A 1 99 ? -16.991 -1.118 27.103 1.00 69.94 99 GLU A O 1
ATOM 796 N N . GLU A 1 100 ? -17.282 0.778 25.947 1.00 66.12 100 GLU A N 1
ATOM 797 C CA . GLU A 1 100 ? -18.546 0.347 25.342 1.00 66.12 100 GLU A CA 1
ATOM 798 C C . GLU A 1 100 ? -18.377 -0.864 24.420 1.00 66.12 100 GLU A C 1
ATOM 800 O O . GLU A 1 100 ? -19.295 -1.673 24.313 1.00 66.12 100 GLU A O 1
ATOM 805 N N . VAL A 1 101 ? -17.192 -1.021 23.824 1.00 66.12 101 VAL A N 1
ATOM 806 C CA . VAL A 1 101 ? -16.832 -2.166 22.974 1.00 66.12 101 VAL A CA 1
ATOM 807 C C . VAL A 1 101 ? -16.743 -3.491 23.740 1.00 66.12 101 VAL A C 1
ATOM 809 O O . VAL A 1 101 ? -16.814 -4.544 23.119 1.00 66.12 101 VAL A O 1
ATOM 812 N N . ASP A 1 102 ? -16.628 -3.455 25.074 1.00 70.00 102 ASP A N 1
ATOM 813 C CA . ASP A 1 102 ? -16.604 -4.651 25.930 1.00 70.00 102 ASP A CA 1
ATOM 814 C C . ASP A 1 102 ? -18.006 -5.051 26.428 1.00 70.00 102 ASP A C 1
ATOM 816 O O . ASP A 1 102 ? -18.155 -5.992 27.211 1.00 70.00 102 ASP A O 1
ATOM 820 N N . ARG A 1 103 ? -19.061 -4.330 26.021 1.00 74.44 103 ARG A N 1
ATOM 821 C CA . ARG A 1 103 ? -20.442 -4.685 26.373 1.00 74.44 103 ARG A CA 1
ATOM 822 C C . ARG A 1 103 ? -20.885 -5.912 25.580 1.00 74.44 103 ARG A C 1
ATOM 824 O O . ARG A 1 103 ? -20.697 -5.984 24.370 1.00 74.44 103 ARG A O 1
ATOM 831 N N . GLU A 1 104 ? -21.554 -6.845 26.254 1.00 76.12 104 GLU A N 1
ATOM 832 C CA . GLU A 1 104 ? -22.157 -7.994 25.576 1.00 76.12 104 GLU A CA 1
ATOM 833 C C . GLU A 1 104 ? -23.189 -7.539 24.523 1.00 76.12 104 GLU A C 1
ATOM 835 O O . GLU A 1 104 ? -24.025 -6.676 24.830 1.00 76.12 104 GLU A O 1
ATOM 840 N N . PRO A 1 105 ? -23.172 -8.109 23.299 1.00 76.81 105 PRO A N 1
ATOM 841 C CA . PRO A 1 105 ? -24.131 -7.761 22.258 1.00 76.81 105 PRO A CA 1
ATOM 842 C C . PRO A 1 105 ? -25.554 -8.118 22.695 1.00 76.81 105 PRO A C 1
ATOM 844 O O . PRO A 1 105 ? -25.852 -9.279 22.979 1.00 76.81 105 PRO A O 1
ATOM 847 N N . LYS A 1 106 ? -26.449 -7.127 22.724 1.00 81.25 106 LYS A N 1
ATOM 848 C CA . LYS A 1 106 ? -27.861 -7.326 23.076 1.00 81.25 106 LYS A CA 1
ATOM 849 C C . LYS A 1 106 ? -28.740 -7.269 21.824 1.00 81.25 106 LYS A C 1
ATOM 851 O O . LYS A 1 106 ? -28.552 -6.361 21.015 1.00 81.25 106 LYS A O 1
ATOM 856 N N . PRO A 1 107 ? -29.711 -8.187 21.666 1.00 82.12 107 PRO A N 1
ATOM 857 C CA . PRO A 1 107 ? -30.713 -8.088 20.611 1.00 82.12 107 PRO A CA 1
ATOM 858 C C . PRO A 1 107 ? -31.500 -6.779 20.725 1.00 82.12 107 PRO A C 1
ATOM 860 O O . PRO A 1 107 ? -32.009 -6.445 21.796 1.00 82.12 107 PRO A O 1
ATOM 863 N N . ALA A 1 108 ? -31.595 -6.044 19.622 1.00 83.75 108 ALA A N 1
ATOM 864 C CA . ALA A 1 108 ? -32.308 -4.775 19.536 1.00 83.75 108 ALA A CA 1
ATOM 865 C C . ALA A 1 108 ? -32.814 -4.546 18.105 1.00 83.75 108 ALA A C 1
ATOM 867 O O . ALA A 1 108 ? -32.378 -5.200 17.153 1.00 83.75 108 ALA A O 1
ATOM 868 N N . LYS A 1 109 ? -33.761 -3.616 17.940 1.00 79.81 109 LYS A N 1
ATOM 869 C CA . LYS A 1 109 ? -34.428 -3.358 16.650 1.00 79.81 109 LYS A CA 1
ATOM 870 C C . LYS A 1 109 ? -33.463 -2.823 15.578 1.00 79.81 109 LYS A C 1
ATOM 872 O O . LYS A 1 109 ? -33.705 -3.009 14.392 1.00 79.81 109 LYS A O 1
ATOM 877 N N . ASP A 1 110 ? -32.391 -2.180 16.019 1.00 83.50 110 ASP A N 1
ATOM 878 C CA . ASP A 1 110 ? -31.278 -1.607 15.262 1.00 83.50 110 ASP A CA 1
ATOM 879 C C . ASP A 1 110 ? -30.023 -2.500 15.252 1.00 83.50 110 ASP A C 1
ATOM 881 O O . ASP A 1 110 ? -29.041 -2.181 14.582 1.00 83.50 110 ASP A O 1
ATOM 885 N N . ALA A 1 111 ? -30.044 -3.635 15.959 1.00 82.44 111 ALA A N 1
ATOM 886 C CA . ALA A 1 111 ? -28.905 -4.540 16.008 1.00 82.44 111 ALA A CA 1
ATOM 887 C C . ALA A 1 111 ? -28.727 -5.311 14.682 1.00 82.44 111 ALA A C 1
ATOM 889 O O . ALA A 1 111 ? -29.713 -5.669 14.023 1.00 82.44 111 ALA A O 1
ATOM 890 N N . PRO A 1 112 ? -27.479 -5.651 14.304 1.00 83.75 112 PRO A N 1
ATOM 891 C CA . PRO A 1 112 ? -27.206 -6.513 13.161 1.00 83.75 112 PRO A CA 1
ATOM 892 C C . PRO A 1 112 ? -27.956 -7.844 13.261 1.00 83.75 112 PRO A C 1
ATOM 894 O O . PRO A 1 112 ? -28.112 -8.415 14.343 1.00 83.75 112 PRO A O 1
ATOM 897 N N . TRP A 1 113 ? -28.371 -8.393 12.119 1.00 88.31 113 TRP A N 1
ATOM 898 C CA . TRP A 1 113 ? -29.153 -9.634 12.077 1.00 88.31 113 TRP A CA 1
ATOM 899 C C . TRP A 1 113 ? -28.469 -10.805 12.807 1.00 88.31 113 TRP A C 1
ATOM 901 O O . TRP A 1 113 ? -29.153 -11.625 13.416 1.00 88.31 113 TRP A O 1
ATOM 911 N N . ALA A 1 114 ? -27.131 -10.869 12.781 1.00 87.12 114 ALA A N 1
ATOM 912 C CA . ALA A 1 114 ? -26.348 -11.905 13.455 1.00 87.12 114 ALA A CA 1
ATOM 913 C C . ALA A 1 114 ? -26.481 -11.829 14.985 1.00 87.12 114 ALA A C 1
ATOM 915 O O . ALA A 1 114 ? -26.568 -12.863 15.648 1.00 87.12 114 ALA A O 1
ATOM 916 N N . VAL A 1 115 ? -26.577 -10.612 15.534 1.00 86.56 115 VAL A N 1
ATOM 917 C CA . VAL A 1 115 ? -26.827 -10.372 16.962 1.00 86.56 115 VAL A CA 1
ATOM 918 C C . VAL A 1 115 ? -28.253 -10.781 17.328 1.00 86.56 115 VAL A C 1
ATOM 920 O O . VAL A 1 115 ? -28.463 -11.448 18.336 1.00 86.56 115 VAL A O 1
ATOM 923 N N . ASN A 1 116 ? -29.224 -10.463 16.467 1.00 86.69 116 ASN A N 1
ATOM 924 C CA . ASN A 1 116 ? -30.631 -10.806 16.686 1.00 86.69 116 ASN A CA 1
ATOM 925 C C . ASN A 1 116 ? -30.934 -12.308 16.542 1.00 86.69 116 ASN A C 1
ATOM 927 O O 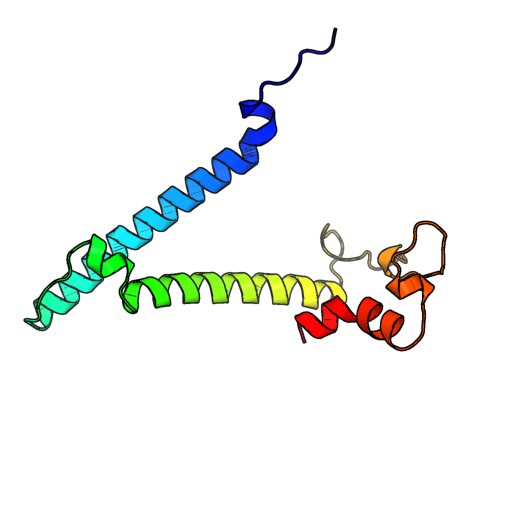. ASN A 1 116 ? -31.826 -12.812 17.220 1.00 86.69 116 ASN A O 1
ATOM 931 N N . LYS A 1 117 ? -30.208 -13.045 15.688 1.00 87.88 117 LYS A N 1
ATOM 932 C CA . LYS A 1 117 ? -30.369 -14.505 15.556 1.00 87.88 117 LYS A CA 1
ATOM 933 C C . LYS A 1 117 ? -29.772 -15.297 16.719 1.00 87.88 117 LYS A C 1
ATOM 935 O O . LYS A 1 117 ? -30.251 -16.394 16.997 1.00 87.88 117 LYS A O 1
ATOM 940 N N . GLY A 1 118 ? -28.732 -14.782 17.372 1.00 85.12 118 GLY A N 1
ATOM 941 C CA . GLY A 1 118 ? -28.056 -15.497 18.452 1.00 85.12 118 GLY A CA 1
ATOM 942 C C . GLY A 1 118 ? -27.314 -16.764 17.990 1.00 85.12 118 GLY A C 1
ATOM 943 O O . GLY A 1 118 ? -27.103 -17.014 16.800 1.00 85.12 118 GLY A O 1
ATOM 944 N N . GLY A 1 119 ? -26.885 -17.578 18.957 1.00 88.75 119 GLY A N 1
ATOM 945 C CA . GLY A 1 119 ? -26.263 -18.883 18.705 1.00 88.75 119 GLY A CA 1
ATOM 946 C C . GLY A 1 119 ? -24.916 -18.808 17.973 1.00 88.75 119 GLY A C 1
ATOM 947 O O . GLY A 1 119 ? -24.039 -18.023 18.331 1.00 88.75 119 GLY A O 1
ATOM 948 N N . ILE A 1 120 ? -24.740 -19.655 16.951 1.00 87.44 120 ILE A N 1
ATOM 949 C CA . ILE A 1 120 ? -23.490 -19.760 16.172 1.00 87.44 120 ILE A CA 1
ATOM 950 C C . ILE A 1 120 ? -23.195 -18.458 15.411 1.00 87.44 120 ILE A C 1
ATOM 952 O O . ILE A 1 120 ? -22.044 -18.034 15.349 1.00 87.44 120 ILE A O 1
ATOM 956 N N . TRP A 1 121 ? -24.229 -17.782 14.899 1.00 88.00 121 TRP A N 1
ATOM 957 C CA . TRP A 1 121 ? -24.079 -16.518 14.172 1.00 88.00 121 TRP A CA 1
ATOM 958 C C . TRP A 1 121 ? -23.567 -15.392 15.066 1.00 88.00 121 TRP A C 1
ATOM 960 O O . TRP A 1 121 ? -22.691 -14.636 14.653 1.00 88.00 121 TRP A O 1
ATOM 970 N N . LEU A 1 122 ? -24.052 -15.327 16.308 1.00 86.75 122 LEU A N 1
ATOM 971 C CA . LEU A 1 122 ? -23.546 -14.379 17.295 1.00 86.75 122 LEU A CA 1
ATOM 972 C C . LEU A 1 122 ? -22.082 -14.668 17.645 1.00 86.75 122 LEU A C 1
ATOM 974 O O . LEU A 1 122 ? -21.291 -13.733 17.689 1.00 86.75 122 LEU A O 1
ATOM 978 N N . LYS A 1 123 ? -21.706 -15.942 17.834 1.00 84.00 123 LYS A N 1
ATOM 979 C CA . LYS A 1 123 ? -20.312 -16.325 18.124 1.00 84.00 123 LYS A CA 1
ATOM 980 C C . LYS A 1 123 ? -19.350 -15.967 16.991 1.00 84.00 123 LYS A C 1
ATOM 982 O O . LYS A 1 123 ? -18.261 -15.472 17.270 1.00 84.00 123 LYS A O 1
ATOM 987 N N . LEU A 1 124 ? -19.739 -16.208 15.738 1.00 86.38 124 LEU A N 1
ATOM 988 C CA . LEU A 1 124 ? -18.935 -15.824 14.572 1.00 86.38 124 LEU A CA 1
ATOM 989 C C . LEU A 1 124 ? -18.803 -14.305 14.472 1.00 86.38 124 LEU A C 1
ATOM 991 O O . LEU A 1 124 ? -17.712 -13.797 14.249 1.00 86.38 124 LEU A O 1
ATOM 995 N N . TYR A 1 125 ? -19.897 -13.576 14.690 1.00 84.94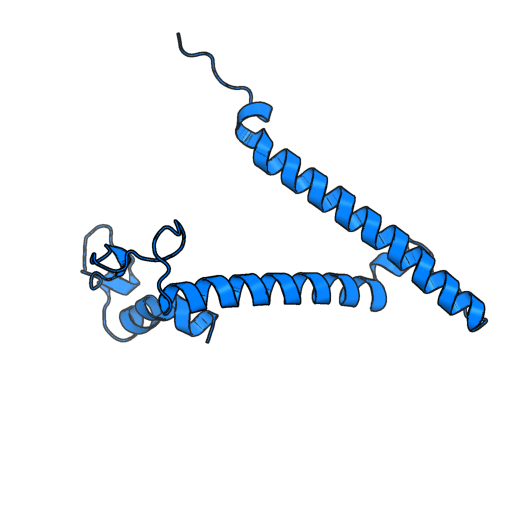 125 TYR A N 1
ATOM 996 C CA . TYR A 1 125 ? -19.891 -12.118 14.655 1.00 84.94 125 TYR A CA 1
ATOM 997 C C . TYR A 1 125 ? -19.020 -11.513 15.767 1.00 84.94 125 TYR A C 1
ATOM 999 O O . TYR A 1 125 ? -18.174 -10.666 15.484 1.00 84.94 125 TYR A O 1
ATOM 1007 N N . SER A 1 126 ? -19.161 -11.981 17.013 1.00 83.56 126 SER A N 1
ATOM 1008 C CA . SER A 1 126 ? -18.432 -11.442 18.170 1.00 83.56 126 SER A CA 1
ATOM 1009 C C . SER A 1 126 ? -16.931 -11.724 18.132 1.00 83.56 126 SER A C 1
ATOM 1011 O O . SER A 1 126 ? -16.162 -10.969 18.712 1.00 83.56 126 SER A O 1
ATOM 1013 N N . ASN A 1 127 ? -16.515 -12.801 17.461 1.00 83.56 127 ASN A N 1
ATOM 1014 C CA . ASN A 1 127 ? -15.107 -13.170 17.304 1.00 83.56 127 ASN A CA 1
ATOM 1015 C C . ASN A 1 127 ? -14.577 -12.873 15.897 1.00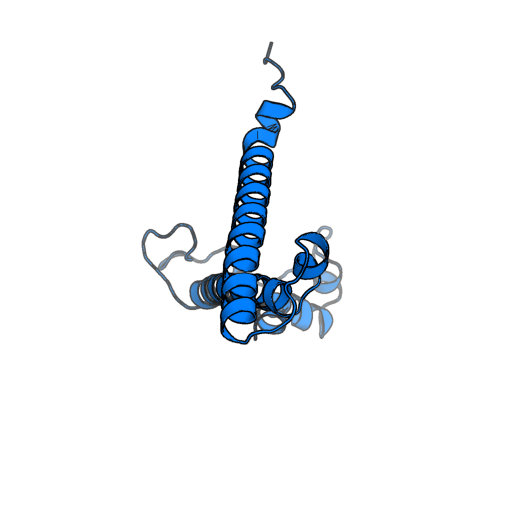 83.56 127 ASN A C 1
ATOM 1017 O O . ASN A 1 127 ? -13.467 -13.279 15.580 1.00 83.56 127 ASN A O 1
ATOM 1021 N N . SER A 1 128 ? -15.346 -12.186 15.047 1.00 82.94 128 SER A N 1
ATOM 1022 C CA . SER A 1 128 ? -14.984 -11.962 13.641 1.00 82.94 128 SER A CA 1
ATOM 1023 C C . SER A 1 128 ? -13.612 -11.309 13.485 1.00 82.94 128 SER A C 1
ATOM 1025 O O . SER A 1 128 ? -12.828 -11.748 12.653 1.00 82.94 128 SER A O 1
ATOM 1027 N N . LEU A 1 129 ? -13.281 -10.338 14.341 1.00 78.81 129 LEU A N 1
ATOM 1028 C CA . LEU A 1 129 ? -11.959 -9.714 14.363 1.00 78.81 129 LEU A CA 1
ATOM 1029 C C . LEU A 1 129 ? -10.857 -10.748 14.653 1.00 78.81 129 LEU A C 1
ATOM 1031 O O . LEU A 1 129 ? -9.894 -10.851 13.905 1.00 78.81 129 LEU A O 1
ATOM 1035 N N . SER A 1 130 ? -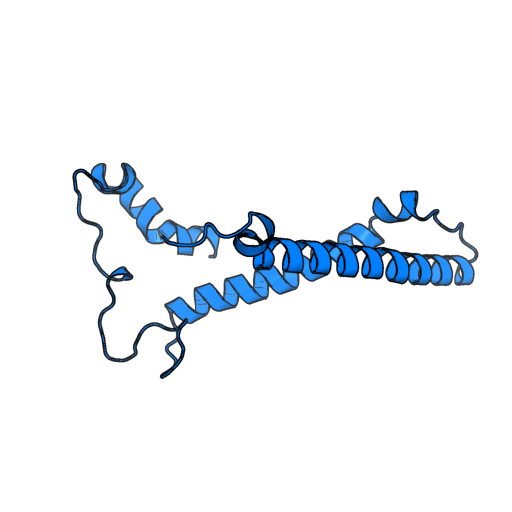11.026 -11.564 15.694 1.00 77.81 130 SER A N 1
ATOM 1036 C CA . SER A 1 130 ? -10.066 -12.615 16.048 1.00 77.81 130 SER A CA 1
ATOM 1037 C C . SER A 1 130 ? -9.986 -13.737 15.013 1.00 77.81 130 SER A C 1
ATOM 1039 O O . SER A 1 130 ? -8.935 -14.334 14.878 1.00 77.81 130 SER A O 1
ATOM 1041 N N . ILE A 1 131 ? -11.068 -14.031 14.287 1.00 81.44 131 ILE A N 1
ATOM 1042 C CA . ILE A 1 131 ? -11.096 -15.052 13.226 1.00 81.44 131 ILE A CA 1
ATOM 1043 C C . ILE A 1 131 ? -10.387 -14.558 11.960 1.00 81.44 131 ILE A C 1
ATOM 1045 O O . ILE A 1 131 ? -9.778 -15.349 11.255 1.00 81.44 131 ILE A O 1
ATOM 1049 N N . VAL A 1 132 ? -10.498 -13.267 11.637 1.00 79.31 132 VAL A N 1
ATOM 1050 C CA . VAL A 1 132 ? -9.863 -12.686 10.443 1.00 79.31 132 VAL A CA 1
ATOM 1051 C C . VAL A 1 132 ? -8.361 -12.472 10.650 1.00 79.31 132 VAL A C 1
ATOM 1053 O O . VAL A 1 132 ? -7.606 -12.545 9.685 1.00 79.31 132 VAL A O 1
ATOM 1056 N N . PHE A 1 133 ? -7.932 -12.208 11.887 1.00 71.44 133 PHE A N 1
ATOM 1057 C CA . PHE A 1 133 ? -6.539 -11.889 12.224 1.00 71.44 133 PHE A CA 1
ATOM 1058 C C . PHE A 1 133 ? -5.794 -12.973 13.026 1.00 71.44 133 PHE A C 1
ATOM 1060 O O . PHE A 1 133 ? -4.629 -12.758 13.359 1.00 71.44 133 PHE A O 1
ATOM 1067 N N . GLY A 1 134 ? -6.445 -14.083 13.386 1.00 59.06 134 GLY A N 1
ATOM 1068 C CA . GLY A 1 134 ? -5.862 -15.197 14.150 1.00 59.06 134 GLY A CA 1
ATOM 1069 C C . GLY A 1 134 ? -5.625 -16.423 13.288 1.00 59.06 134 GLY A C 1
ATOM 1070 O O . GLY A 1 134 ? -4.604 -17.099 13.538 1.00 59.06 134 GLY A O 1
#

Sequence (134 aa):
MAKKSSYFYRNSLSIVFTALFLVTLFAQAITGWHQHNSEMQELAAAQLSFSSYLSSGHFISATFENFESEFLQMAMYVVLTVFLRQKGSAESKKVDQKEEVDREPKPAKDAPWAVNKGGIWLKLYSNSLSIVFG

pLDDT: mean 87.61, std 8.65, range [51.47, 98.06]

Foldseek 3Di:
DDDDDDPCVVCVVVVVVVVVVVVVLVVLLVVQLVVVQVVCVVVVHDRDDSVRSCVDPSSVVVVVVVVVVVVVVVLCVLVCLVPDADPPDPSHDDPPDDDPLPDQQDDDPPDDVLSPVDDPSSVCVNCVSVVVSD